Protein AF-A0A6P5NT74-F1 (afdb_monomer)

InterPro domains:
  IPR041577 Reverse transcriptase/retrotransposon-derived protein, RNase H-like domain [PF17919] (48-78)
  IPR043128 Reverse transcriptase/Diguanylate cyclase domain [G3DSA:3.30.70.270] (1-76)
  IPR043502 DNA/RNA polymerase superfamily [SSF56672] (2-102)

Structure (mmCIF, N/CA/C/O backbone):
data_AF-A0A6P5NT74-F1
#
_entry.id   AF-A0A6P5NT74-F1
#
loop_
_atom_site.group_PDB
_atom_site.id
_atom_site.type_symbol
_atom_site.label_atom_id
_atom_site.label_alt_id
_atom_site.label_comp_id
_atom_site.label_asym_id
_atom_site.label_entity_id
_atom_site.label_seq_id
_atom_site.pdbx_PDB_ins_code
_atom_site.Cartn_x
_atom_site.Cartn_y
_atom_site.Cartn_z
_atom_site.occupancy
_atom_site.B_iso_or_equiv
_atom_site.auth_seq_id
_atom_site.auth_comp_id
_atom_site.auth_asym_id
_atom_site.auth_atom_id
_atom_site.pdbx_PDB_model_num
ATOM 1 N N . MET A 1 1 ? 7.040 -8.375 22.997 1.00 55.41 1 MET A N 1
ATOM 2 C CA . MET A 1 1 ? 6.662 -7.039 22.479 1.00 55.41 1 MET A CA 1
ATOM 3 C C . MET A 1 1 ? 5.393 -6.597 23.194 1.00 55.41 1 MET A C 1
ATOM 5 O O . MET A 1 1 ? 4.307 -7.042 22.822 1.00 55.41 1 MET A O 1
ATOM 9 N N . ASP A 1 2 ? 5.532 -5.745 24.209 1.00 63.12 2 ASP A N 1
ATOM 10 C CA . ASP A 1 2 ? 4.414 -5.171 24.975 1.00 63.12 2 ASP A CA 1
ATOM 11 C C . ASP A 1 2 ? 3.765 -4.002 24.228 1.00 63.12 2 ASP A C 1
ATOM 13 O O . ASP A 1 2 ? 3.760 -2.861 24.675 1.00 63.12 2 ASP A O 1
ATOM 17 N N . TRP A 1 3 ? 3.241 -4.279 23.033 1.00 73.69 3 TRP A N 1
ATOM 18 C CA . TRP A 1 3 ? 2.375 -3.333 22.332 1.00 73.69 3 TRP A CA 1
ATOM 19 C C . TRP A 1 3 ? 0.920 -3.638 22.692 1.00 73.69 3 TRP A C 1
ATOM 21 O O . TRP A 1 3 ? 0.440 -4.745 22.409 1.00 73.69 3 TRP A O 1
ATOM 31 N N . GLY A 1 4 ? 0.250 -2.681 23.341 1.00 80.94 4 GLY A N 1
ATOM 32 C CA . GLY A 1 4 ? -1.169 -2.758 23.696 1.00 80.94 4 GLY A CA 1
ATOM 33 C C . GLY A 1 4 ? -2.084 -2.701 22.469 1.00 80.94 4 GLY A C 1
ATOM 34 O O . GLY A 1 4 ? -1.644 -2.361 21.372 1.00 80.94 4 GLY A O 1
ATOM 35 N N . ARG A 1 5 ? -3.362 -3.054 22.635 1.00 85.50 5 ARG A N 1
ATOM 36 C CA . ARG A 1 5 ? -4.345 -2.988 21.544 1.00 85.50 5 ARG A CA 1
ATOM 37 C C . ARG A 1 5 ? -4.506 -1.532 21.072 1.00 85.50 5 ARG A C 1
ATOM 39 O O . ARG A 1 5 ? -4.844 -0.693 21.905 1.00 85.50 5 ARG A O 1
ATOM 46 N N . PRO A 1 6 ? -4.301 -1.225 19.777 1.00 86.06 6 PRO A N 1
ATOM 47 C CA . PRO A 1 6 ? -4.499 0.119 19.252 1.00 86.06 6 PRO A CA 1
ATOM 48 C C . PRO A 1 6 ? -5.956 0.562 19.407 1.00 86.06 6 PRO A C 1
ATOM 50 O O . PRO A 1 6 ? -6.878 -0.139 18.990 1.00 86.06 6 PRO A O 1
ATOM 53 N N . THR A 1 7 ? -6.157 1.746 19.969 1.00 85.88 7 THR A N 1
ATOM 54 C CA . THR A 1 7 ? -7.472 2.374 20.170 1.00 85.88 7 THR A CA 1
ATOM 55 C C . THR A 1 7 ? -7.722 3.532 19.206 1.00 85.88 7 THR A C 1
ATOM 57 O O . THR A 1 7 ? -8.856 3.981 19.059 1.00 85.88 7 THR A O 1
ATOM 60 N N . SER A 1 8 ? -6.675 3.997 18.514 1.00 86.69 8 SER A N 1
ATOM 61 C CA . SER A 1 8 ? -6.733 5.134 17.597 1.00 86.69 8 SER A CA 1
ATOM 62 C C . SER A 1 8 ? -6.052 4.849 16.257 1.00 86.69 8 SER A C 1
ATOM 64 O O . SER A 1 8 ? -5.090 4.083 16.158 1.00 86.69 8 SER A O 1
ATOM 66 N N . VAL A 1 9 ? -6.507 5.541 15.208 1.00 86.69 9 VAL A N 1
ATOM 67 C CA . VAL A 1 9 ? -5.908 5.507 13.862 1.00 86.69 9 VAL A CA 1
ATOM 68 C C . VAL A 1 9 ? -4.421 5.875 13.902 1.00 86.69 9 VAL A C 1
ATOM 70 O O . VAL A 1 9 ? -3.618 5.293 13.170 1.00 86.69 9 VAL A O 1
ATOM 73 N N . THR A 1 10 ? -4.030 6.813 14.767 1.00 88.12 10 THR A N 1
ATOM 74 C CA . THR A 1 10 ? -2.629 7.235 14.923 1.00 88.12 10 THR A CA 1
ATOM 75 C C . THR A 1 10 ? -1.757 6.099 15.456 1.00 88.12 10 THR A C 1
ATOM 77 O O . THR A 1 10 ? -0.657 5.875 14.951 1.00 88.12 10 THR A O 1
ATOM 80 N N . GLU A 1 11 ? -2.268 5.328 16.417 1.00 88.56 11 GLU A N 1
ATOM 81 C CA . GLU A 1 11 ? -1.567 4.174 16.988 1.00 88.56 11 GLU A CA 1
ATOM 82 C C . GLU A 1 11 ? -1.427 3.047 15.964 1.00 88.56 11 GLU A C 1
ATOM 84 O O . GLU A 1 11 ? -0.347 2.470 15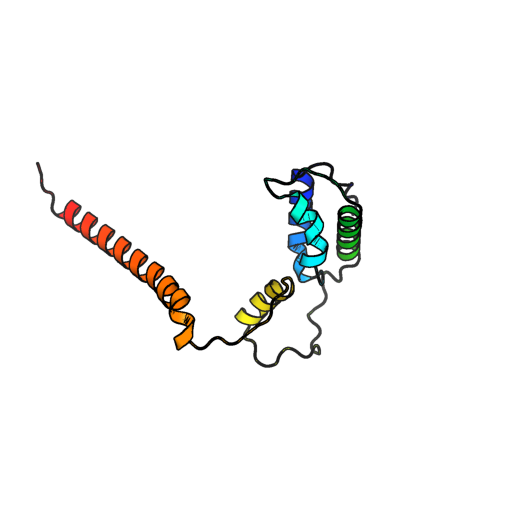.840 1.00 88.56 11 GLU A O 1
ATOM 89 N N . ILE A 1 12 ? -2.472 2.789 15.164 1.00 89.56 12 ILE A N 1
ATOM 90 C CA . ILE A 1 12 ? -2.389 1.826 14.056 1.00 89.56 12 ILE A CA 1
ATOM 91 C C . ILE A 1 12 ? -1.338 2.265 13.037 1.00 89.56 12 ILE A C 1
ATOM 93 O O . ILE A 1 12 ? -0.546 1.437 12.595 1.00 89.56 12 ILE A O 1
ATOM 97 N N . ARG A 1 13 ? -1.289 3.548 12.659 1.00 89.25 13 ARG A N 1
ATOM 98 C CA . ARG A 1 13 ? -0.270 4.052 11.720 1.00 89.25 13 ARG A CA 1
ATOM 99 C C . ARG A 1 13 ? 1.144 3.901 12.277 1.00 89.25 13 ARG A C 1
ATOM 101 O O . ARG A 1 13 ? 2.027 3.481 11.536 1.00 89.25 13 ARG A O 1
ATOM 108 N N . SER A 1 14 ? 1.342 4.191 13.563 1.00 90.06 14 SER A N 1
ATOM 109 C CA . SER A 1 14 ? 2.625 3.993 14.248 1.00 90.06 14 SER A CA 1
ATOM 110 C C . SER A 1 14 ? 3.044 2.519 14.234 1.00 90.06 14 SER A C 1
ATOM 112 O O . SER A 1 14 ? 4.139 2.180 13.779 1.00 90.06 14 SER A O 1
ATOM 114 N N . PHE A 1 15 ? 2.128 1.624 14.613 1.00 89.88 15 PHE A N 1
ATOM 115 C CA . PHE A 1 15 ? 2.351 0.181 14.577 1.00 89.88 15 PHE A CA 1
ATOM 116 C C . PHE A 1 15 ? 2.662 -0.318 13.159 1.00 89.88 15 PHE A C 1
ATOM 118 O O . PHE A 1 15 ? 3.664 -0.998 12.950 1.00 89.88 15 PHE A O 1
ATOM 125 N N . LEU A 1 16 ? 1.861 0.064 12.158 1.00 89.56 16 LEU A N 1
ATOM 126 C CA . LEU A 1 16 ? 2.090 -0.300 10.757 1.00 89.56 16 LEU A CA 1
ATOM 127 C C . LEU A 1 16 ? 3.411 0.257 10.215 1.00 89.56 16 LEU A C 1
ATOM 129 O O . LEU A 1 16 ? 4.021 -0.390 9.367 1.00 89.56 16 LEU A O 1
ATOM 133 N N . GLY A 1 17 ? 3.867 1.413 10.700 1.00 89.25 17 GLY A N 1
ATOM 134 C CA . GLY A 1 17 ? 5.192 1.951 10.395 1.00 89.25 17 GLY A CA 1
ATOM 135 C C . GLY A 1 17 ? 6.308 1.046 10.919 1.00 89.25 17 GLY A C 1
ATOM 136 O O . GLY A 1 17 ? 7.183 0.643 10.150 1.00 89.25 17 GLY A O 1
ATOM 137 N N . LEU A 1 18 ? 6.234 0.654 12.196 1.00 86.62 18 LEU A N 1
ATOM 138 C CA . LEU A 1 18 ? 7.193 -0.260 12.823 1.00 86.62 18 LEU A CA 1
ATOM 139 C C . LEU A 1 18 ? 7.210 -1.624 12.127 1.00 86.62 18 LEU A C 1
ATOM 141 O O . LEU A 1 18 ? 8.263 -2.105 11.715 1.00 86.62 18 LEU A O 1
ATOM 145 N N . VAL A 1 19 ? 6.047 -2.254 11.969 1.00 86.75 19 VAL A N 1
ATOM 146 C CA . VAL A 1 19 ? 5.964 -3.577 11.335 1.00 86.75 19 VAL A CA 1
ATOM 147 C C . VAL A 1 19 ? 6.331 -3.485 9.851 1.00 86.75 19 VAL A C 1
ATOM 149 O O . VAL A 1 19 ? 6.966 -4.386 9.304 1.00 86.75 19 VAL A O 1
ATOM 152 N N . GLY A 1 20 ? 6.015 -2.358 9.209 1.00 85.62 20 GLY A N 1
ATOM 153 C CA . GLY A 1 20 ? 6.390 -2.046 7.835 1.00 85.62 20 GLY A CA 1
ATOM 154 C C . GLY A 1 20 ? 7.901 -2.034 7.604 1.00 85.62 20 GLY A C 1
ATOM 155 O O . GLY A 1 20 ? 8.342 -2.466 6.539 1.00 85.62 20 GLY A O 1
ATOM 156 N N . TYR A 1 21 ? 8.705 -1.635 8.595 1.00 83.88 21 TYR A N 1
ATOM 157 C CA . TYR A 1 21 ? 10.169 -1.732 8.527 1.00 83.88 21 TYR A CA 1
ATOM 158 C C . TYR A 1 21 ? 10.647 -3.191 8.402 1.00 83.88 21 TYR A C 1
ATOM 160 O O . TYR A 1 21 ? 11.551 -3.498 7.622 1.00 83.88 21 TYR A O 1
ATOM 168 N N . TYR A 1 22 ? 9.980 -4.115 9.098 1.00 82.00 22 TYR A N 1
ATOM 169 C CA . TYR A 1 22 ? 10.300 -5.547 9.093 1.00 82.00 22 TYR A CA 1
ATOM 170 C C . TYR A 1 22 ? 9.531 -6.358 8.041 1.00 82.00 22 TYR A C 1
ATOM 172 O O . TYR A 1 22 ? 9.716 -7.572 7.955 1.00 82.00 22 TYR A O 1
ATOM 180 N N . ARG A 1 23 ? 8.712 -5.715 7.194 1.00 82.56 23 ARG A N 1
ATOM 181 C CA . ARG A 1 23 ? 7.826 -6.394 6.228 1.00 82.56 23 ARG A CA 1
ATOM 182 C C . ARG A 1 23 ? 8.529 -7.419 5.338 1.00 82.56 23 ARG A C 1
ATOM 184 O O . ARG A 1 23 ? 7.932 -8.429 4.992 1.00 82.56 23 ARG A O 1
ATOM 191 N N . LYS A 1 24 ? 9.805 -7.185 4.996 1.00 75.75 24 LYS A N 1
ATOM 192 C CA . LYS A 1 24 ? 10.611 -8.078 4.144 1.00 75.75 24 LYS A CA 1
ATOM 193 C C . LYS A 1 24 ? 10.755 -9.493 4.719 1.00 75.75 24 LYS A C 1
ATOM 195 O O . LYS A 1 24 ? 10.873 -10.440 3.951 1.00 75.75 24 LYS A O 1
ATOM 200 N N . PHE A 1 25 ?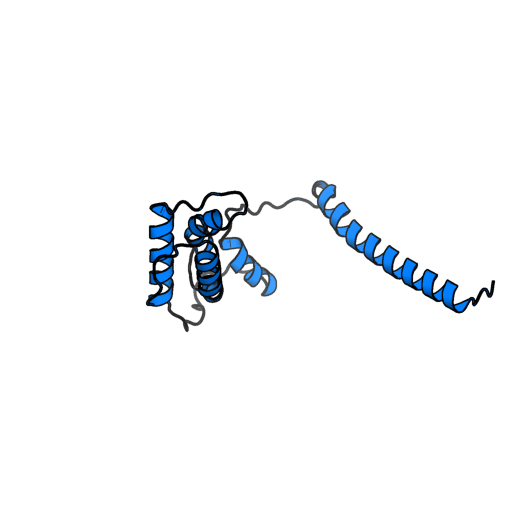 10.668 -9.634 6.041 1.00 75.12 25 PHE A N 1
ATOM 201 C CA . PHE A 1 25 ? 10.784 -10.907 6.757 1.00 75.12 25 PHE A CA 1
ATOM 202 C C . PHE A 1 25 ? 9.429 -11.541 7.095 1.00 75.12 25 PHE A C 1
ATOM 204 O O . PHE A 1 25 ? 9.366 -12.645 7.627 1.00 75.12 25 PHE A O 1
ATOM 211 N N . ILE A 1 26 ? 8.328 -10.852 6.795 1.00 79.81 26 ILE A N 1
ATOM 212 C CA . ILE A 1 26 ? 6.978 -11.293 7.127 1.00 79.81 26 ILE A CA 1
ATOM 213 C C . ILE A 1 26 ? 6.318 -11.782 5.835 1.00 79.81 26 ILE A C 1
ATOM 215 O O . ILE A 1 26 ? 5.811 -10.997 5.036 1.00 79.81 26 ILE A O 1
ATOM 219 N N . LYS A 1 27 ? 6.311 -13.102 5.610 1.00 78.88 27 LYS A N 1
ATOM 220 C CA . LYS A 1 27 ? 5.624 -13.695 4.449 1.00 78.88 27 LYS A CA 1
ATOM 221 C C . LYS A 1 27 ? 4.126 -13.374 4.499 1.00 78.88 27 LYS A C 1
ATOM 223 O O . LYS A 1 27 ? 3.483 -13.619 5.527 1.00 78.88 27 LYS A O 1
ATOM 228 N N . GLY A 1 28 ? 3.591 -12.838 3.400 1.00 82.31 28 GLY A N 1
ATOM 229 C CA . GLY A 1 28 ? 2.194 -12.405 3.295 1.00 82.31 28 GLY A CA 1
ATOM 230 C C . GLY A 1 28 ? 1.875 -11.152 4.115 1.00 82.31 28 GLY A C 1
ATOM 231 O O . GLY A 1 28 ? 0.732 -10.985 4.539 1.00 82.31 28 GLY A O 1
ATOM 232 N N . PHE A 1 29 ? 2.866 -10.289 4.385 1.00 85.19 29 PHE A N 1
ATOM 233 C CA . PHE A 1 29 ? 2.685 -9.085 5.202 1.00 85.19 29 PHE A CA 1
ATOM 234 C C . PHE A 1 29 ? 1.505 -8.245 4.732 1.00 85.19 29 PHE A C 1
ATOM 236 O O . PHE A 1 29 ? 0.687 -7.833 5.553 1.00 85.19 29 PHE A O 1
ATOM 243 N N . SER A 1 30 ? 1.402 -7.994 3.425 1.00 84.19 30 SER A N 1
ATOM 244 C CA . SER A 1 30 ? 0.340 -7.128 2.932 1.00 84.19 30 SER A CA 1
ATOM 245 C C . SER A 1 30 ? -1.040 -7.697 3.203 1.00 84.19 30 SER A C 1
ATOM 247 O O . SER A 1 30 ? -1.841 -6.937 3.734 1.00 84.19 30 SER A O 1
ATOM 249 N N . GLN A 1 31 ? -1.275 -8.995 2.972 1.00 85.06 31 GLN A N 1
ATOM 250 C CA . GLN A 1 31 ? -2.550 -9.666 3.273 1.00 85.06 31 GLN A CA 1
ATOM 251 C C . GLN A 1 31 ? -2.919 -9.547 4.756 1.00 85.06 31 GLN A C 1
ATOM 253 O O . GLN A 1 31 ? -4.026 -9.132 5.087 1.00 85.06 31 GLN A O 1
ATOM 258 N N . ILE A 1 32 ? -1.965 -9.810 5.650 1.00 87.44 32 ILE A N 1
ATOM 259 C CA . ILE A 1 32 ? -2.190 -9.728 7.100 1.00 87.44 32 ILE A CA 1
ATOM 260 C C . ILE A 1 32 ? -2.423 -8.276 7.530 1.00 87.44 32 ILE A C 1
ATOM 262 O O . ILE A 1 32 ? -3.249 -8.009 8.393 1.00 87.44 32 ILE A O 1
ATOM 266 N N . ALA A 1 33 ? -1.740 -7.310 6.919 1.00 88.50 33 ALA A N 1
ATOM 267 C CA . ALA A 1 33 ? -1.907 -5.896 7.233 1.00 88.50 33 ALA A CA 1
ATOM 268 C C . ALA A 1 33 ? -3.146 -5.260 6.573 1.00 88.50 33 ALA A C 1
ATOM 270 O O . ALA A 1 33 ? -3.452 -4.109 6.889 1.00 88.50 33 ALA A O 1
ATOM 271 N N . LEU A 1 34 ? -3.858 -5.946 5.665 1.00 87.88 34 LEU A N 1
ATOM 272 C CA . LEU A 1 34 ? -5.015 -5.383 4.952 1.00 87.88 34 LEU A CA 1
ATOM 273 C C . LEU A 1 34 ? -6.120 -4.891 5.900 1.00 87.88 34 LEU A C 1
ATOM 275 O O . LEU A 1 34 ? -6.537 -3.742 5.720 1.00 87.88 34 LEU A O 1
ATOM 279 N N . PRO A 1 35 ? -6.584 -5.668 6.904 1.00 89.06 35 PRO A N 1
ATOM 280 C CA . PRO A 1 35 ? -7.626 -5.211 7.827 1.00 89.06 35 PRO A CA 1
ATOM 281 C C . PRO A 1 35 ? -7.205 -3.946 8.583 1.00 89.06 35 PRO A C 1
ATOM 283 O O . PRO A 1 35 ? -7.943 -2.965 8.621 1.00 89.06 35 PRO A O 1
ATOM 286 N N . LEU A 1 36 ? -5.953 -3.892 9.047 1.00 88.50 36 LEU A N 1
ATOM 287 C CA . LEU A 1 36 ? -5.396 -2.725 9.737 1.00 88.50 36 LEU A CA 1
ATOM 288 C C . LEU A 1 36 ? -5.234 -1.509 8.809 1.00 88.50 36 LEU A C 1
ATOM 290 O O . LEU A 1 36 ? -5.530 -0.383 9.202 1.00 88.50 36 LEU A O 1
ATOM 294 N N . LYS A 1 37 ? -4.813 -1.708 7.553 1.00 87.50 37 LYS A N 1
ATOM 295 C CA . LYS A 1 37 ? -4.723 -0.632 6.548 1.00 87.50 37 LYS A CA 1
ATOM 296 C C . LYS A 1 37 ? -6.103 -0.062 6.210 1.00 87.50 37 LYS A C 1
ATOM 298 O O . LYS A 1 37 ? -6.209 1.152 6.025 1.00 87.50 37 LYS A O 1
ATOM 303 N N . LYS A 1 38 ? -7.158 -0.890 6.157 1.00 86.94 38 LYS A N 1
ATOM 304 C CA . LYS A 1 38 ? -8.546 -0.432 5.938 1.00 86.94 38 LYS A CA 1
ATOM 305 C C . LYS A 1 38 ? -8.984 0.561 7.023 1.00 86.94 38 LYS A C 1
ATOM 307 O O . LYS A 1 38 ? -9.561 1.585 6.669 1.00 86.94 38 LYS A O 1
ATOM 312 N N . LEU A 1 39 ? -8.607 0.328 8.285 1.00 85.81 39 LEU A N 1
ATOM 313 C CA . LEU A 1 39 ? -8.899 1.229 9.414 1.00 85.81 39 LEU A CA 1
ATOM 314 C C . LEU A 1 39 ? -8.204 2.597 9.333 1.00 85.81 39 LEU A C 1
ATOM 316 O O . LEU A 1 39 ? -8.581 3.521 10.043 1.00 85.81 39 LEU A O 1
ATOM 320 N N . THR A 1 40 ? -7.182 2.749 8.485 1.00 84.75 40 THR A N 1
ATOM 321 C CA . THR A 1 40 ? -6.441 4.018 8.341 1.00 84.75 40 THR A CA 1
ATOM 322 C C . THR A 1 40 ? -6.927 4.907 7.194 1.00 84.75 40 THR A C 1
ATOM 324 O O . THR A 1 40 ? -6.374 5.999 7.002 1.00 84.75 40 THR A O 1
ATOM 327 N N . ARG A 1 41 ? -7.932 4.450 6.430 1.00 86.56 41 ARG A N 1
ATOM 328 C CA . ARG A 1 41 ? -8.516 5.172 5.288 1.00 86.56 41 ARG A CA 1
ATOM 329 C C . ARG A 1 41 ? -9.361 6.358 5.766 1.00 86.56 41 ARG A C 1
ATOM 331 O O . ARG A 1 41 ? -9.970 6.298 6.825 1.00 86.56 41 ARG A O 1
ATOM 338 N N . LYS A 1 42 ? -9.385 7.433 4.970 1.00 76.88 42 LYS A N 1
ATOM 339 C CA . LYS A 1 42 ? -9.979 8.731 5.341 1.00 76.88 42 LYS A CA 1
ATOM 340 C C . LYS A 1 42 ? -11.505 8.683 5.549 1.00 76.88 42 LYS A C 1
ATOM 342 O O . LYS A 1 42 ? -12.010 9.493 6.312 1.00 76.88 42 LYS A O 1
ATOM 347 N N . ASP A 1 43 ? -12.183 7.692 4.962 1.00 76.25 43 ASP A N 1
ATOM 348 C CA . ASP A 1 43 ? -13.653 7.595 4.924 1.00 76.25 43 ASP A CA 1
ATOM 349 C C . ASP A 1 43 ? -14.209 6.323 5.593 1.00 76.25 43 ASP A C 1
ATOM 351 O O . ASP A 1 43 ? -15.307 5.870 5.274 1.00 76.25 43 ASP A O 1
ATOM 355 N N . VAL A 1 44 ? -13.443 5.695 6.492 1.00 79.06 44 VAL A N 1
ATOM 356 C CA . VAL A 1 44 ? -13.867 4.467 7.185 1.00 79.06 44 VAL A CA 1
ATOM 357 C C . VAL A 1 44 ? -13.933 4.731 8.691 1.00 79.06 44 VAL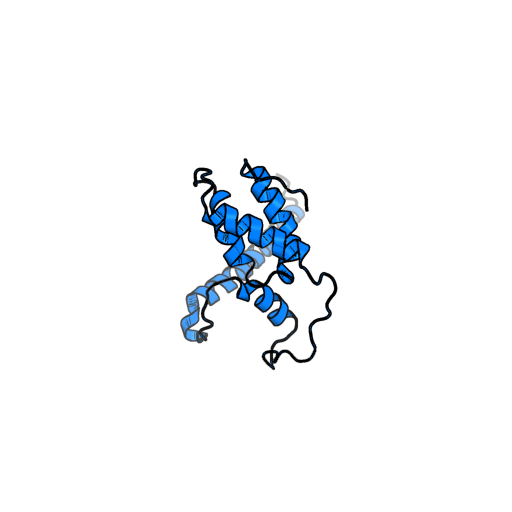 A C 1
ATOM 359 O O . VAL A 1 44 ? -12.926 5.152 9.265 1.00 79.06 44 VAL A O 1
ATOM 362 N N . PRO A 1 45 ? -15.080 4.487 9.358 1.00 80.88 45 PRO A N 1
ATOM 363 C CA . PRO A 1 45 ? -15.159 4.596 10.807 1.00 80.88 45 PRO A CA 1
ATOM 364 C C . PRO A 1 45 ? -14.229 3.570 11.457 1.00 80.88 45 PRO A C 1
ATOM 366 O O . PRO A 1 45 ? -14.094 2.438 10.989 1.00 80.88 45 PRO A O 1
ATOM 369 N N . PHE A 1 46 ? -13.586 3.963 12.553 1.00 84.31 46 PHE A N 1
ATOM 370 C CA . PHE A 1 46 ? -12.703 3.074 13.297 1.00 84.31 46 PHE A CA 1
ATOM 371 C C . PHE A 1 46 ? -13.532 1.998 14.012 1.00 84.31 46 PHE A C 1
ATOM 373 O O . PHE A 1 46 ? -14.027 2.208 15.116 1.00 84.31 46 PHE A O 1
ATOM 380 N N . VAL A 1 47 ? -13.704 0.847 13.363 1.00 86.44 47 VAL A N 1
ATOM 381 C CA . VAL A 1 47 ? -14.408 -0.313 13.919 1.00 86.44 47 VAL A CA 1
ATOM 382 C C . VAL A 1 47 ? -13.425 -1.466 14.019 1.00 86.44 47 VAL A C 1
ATOM 384 O O . VAL A 1 47 ? -13.034 -2.057 13.016 1.00 86.44 47 VAL A O 1
ATOM 387 N N . TRP A 1 48 ? -13.014 -1.790 15.241 1.00 87.12 48 TRP A N 1
ATOM 388 C CA . TRP A 1 48 ? -12.098 -2.900 15.473 1.00 87.12 48 TRP A CA 1
ATOM 389 C C . TRP A 1 48 ? -12.836 -4.238 15.366 1.00 87.12 48 TRP A C 1
ATOM 391 O O . TRP A 1 48 ? -13.536 -4.643 16.293 1.00 87.12 48 TRP A O 1
ATOM 401 N N . THR A 1 49 ? -12.688 -4.914 14.228 1.00 89.38 49 THR A N 1
ATOM 402 C CA . THR A 1 49 ? -13.283 -6.233 13.963 1.00 89.38 49 THR A CA 1
ATOM 403 C C . THR A 1 49 ? -12.405 -7.377 14.489 1.00 89.38 49 THR A C 1
ATOM 405 O O . THR A 1 49 ? -11.228 -7.168 14.784 1.00 89.38 49 THR A O 1
ATOM 408 N N . SER A 1 50 ? -12.951 -8.602 14.567 1.00 89.75 50 SER A N 1
ATOM 409 C CA . SER A 1 50 ? -12.169 -9.813 14.897 1.00 89.75 50 SER A CA 1
ATOM 410 C C . SER A 1 50 ? -10.981 -9.995 13.948 1.00 89.75 50 SER A C 1
ATOM 412 O O . SER A 1 50 ? -9.864 -10.225 14.396 1.00 89.75 50 SER A O 1
ATOM 414 N N . GLU A 1 51 ? -11.191 -9.752 12.649 1.00 89.94 51 GLU A N 1
ATOM 415 C CA . GLU A 1 51 ? -10.131 -9.811 11.632 1.00 89.94 51 GLU A CA 1
ATOM 416 C C . GLU A 1 51 ? -8.967 -8.856 11.940 1.00 89.94 51 GLU A C 1
ATOM 418 O O . GLU A 1 51 ? -7.807 -9.187 11.712 1.00 89.94 51 GLU A O 1
ATOM 423 N N . CYS A 1 52 ? -9.253 -7.663 12.475 1.00 88.88 52 CYS A N 1
ATOM 424 C CA . CYS A 1 52 ? -8.210 -6.706 12.845 1.00 88.88 52 CYS A CA 1
ATOM 425 C C . CYS A 1 52 ? -7.395 -7.188 14.050 1.00 88.88 52 CYS A C 1
ATOM 427 O O . CYS A 1 52 ? -6.177 -7.004 14.062 1.00 88.88 52 CYS A O 1
ATOM 429 N N . GLU A 1 53 ? -8.042 -7.820 15.034 1.00 90.88 53 GLU A N 1
ATOM 430 C CA . GLU A 1 53 ? -7.361 -8.417 16.188 1.00 90.88 53 GLU A CA 1
ATOM 431 C C . GLU A 1 53 ? -6.466 -9.582 15.758 1.00 90.88 53 GLU A C 1
ATOM 433 O O . GLU A 1 53 ? -5.290 -9.620 16.117 1.00 90.88 53 GLU A O 1
ATOM 438 N N . GLU A 1 54 ? -6.984 -10.485 14.927 1.00 92.00 54 GLU A N 1
ATOM 439 C CA . GLU A 1 54 ? -6.228 -11.619 14.389 1.00 92.00 54 GLU A CA 1
ATOM 440 C C . GLU A 1 54 ? -5.009 -11.145 13.594 1.00 92.00 54 GLU A C 1
ATOM 442 O O . GLU A 1 54 ? -3.887 -11.595 13.841 1.00 92.00 54 GLU A O 1
ATOM 447 N N . SER A 1 55 ? -5.194 -10.164 12.706 1.00 91.31 55 SER A N 1
ATOM 448 C CA . SER A 1 55 ? -4.103 -9.515 11.978 1.00 91.31 55 SER A CA 1
ATOM 449 C C . SER A 1 55 ? -3.063 -8.894 12.907 1.00 91.31 55 SER A C 1
ATOM 451 O O . SER A 1 55 ? -1.859 -9.041 12.682 1.00 91.31 55 SER A O 1
ATOM 453 N N . PHE A 1 56 ? -3.501 -8.194 13.953 1.00 90.50 56 PHE A N 1
ATOM 454 C CA . PHE A 1 56 ? -2.613 -7.546 14.914 1.00 90.50 56 PHE A CA 1
ATOM 455 C C . PHE A 1 56 ? -1.775 -8.571 15.694 1.00 90.50 56 PHE A C 1
ATOM 457 O O . PHE A 1 56 ? -0.549 -8.431 15.769 1.00 90.50 56 PHE A O 1
ATOM 464 N N . GLN A 1 57 ? -2.399 -9.639 16.196 1.00 89.69 57 GLN A N 1
ATOM 465 C CA . GLN A 1 57 ? -1.701 -10.715 16.906 1.00 89.69 57 GLN A CA 1
ATOM 466 C C . GLN A 1 57 ? -0.766 -11.500 15.982 1.00 89.69 57 GLN A C 1
ATOM 468 O O . GLN A 1 57 ? 0.381 -11.753 16.351 1.00 89.69 57 GLN A O 1
ATOM 473 N N . ALA A 1 58 ? -1.194 -11.805 14.753 1.00 89.06 58 ALA A N 1
ATOM 474 C CA . ALA A 1 58 ? -0.361 -12.485 13.765 1.00 89.06 58 ALA A CA 1
ATOM 475 C C . ALA A 1 58 ? 0.900 -11.675 13.426 1.00 89.06 58 ALA A C 1
ATOM 477 O O . ALA A 1 58 ? 1.990 -12.241 13.322 1.00 89.06 58 ALA A O 1
ATOM 478 N N . LEU A 1 59 ? 0.790 -10.347 13.293 1.00 88.12 59 LEU A N 1
ATOM 479 C CA . LEU A 1 59 ? 1.953 -9.482 13.076 1.00 88.12 59 LEU A CA 1
ATOM 480 C C . LEU A 1 59 ? 2.874 -9.443 14.298 1.00 88.12 59 LEU A C 1
ATOM 482 O O . LEU A 1 59 ? 4.089 -9.541 14.129 1.00 88.12 59 LEU A O 1
ATOM 486 N N . LYS A 1 60 ? 2.329 -9.362 15.519 1.00 87.31 60 LYS A N 1
ATOM 487 C CA . LYS A 1 60 ? 3.135 -9.439 16.750 1.00 87.31 60 LYS A CA 1
ATOM 488 C C . LYS A 1 60 ? 3.889 -10.761 16.842 1.00 87.31 60 LYS A C 1
ATOM 490 O O . LYS A 1 60 ? 5.091 -10.746 17.089 1.00 87.31 60 LYS A O 1
ATOM 495 N N . GLN A 1 61 ? 3.210 -11.876 16.583 1.00 86.06 61 GLN A N 1
ATOM 496 C CA . GLN A 1 61 ? 3.815 -13.202 16.600 1.00 86.06 61 GLN A CA 1
ATOM 497 C C . GLN A 1 61 ? 4.903 -13.323 15.529 1.00 86.06 61 GLN A C 1
ATOM 499 O O . GLN A 1 61 ? 6.005 -13.767 15.831 1.00 86.06 61 GLN A O 1
ATOM 504 N N . LYS A 1 62 ? 4.653 -12.885 14.289 1.00 82.62 62 LYS A N 1
ATOM 505 C CA . LYS A 1 62 ? 5.664 -12.936 13.219 1.00 82.62 62 LYS A CA 1
ATOM 506 C C . LYS A 1 62 ? 6.862 -12.020 13.478 1.00 82.62 62 LYS A C 1
ATOM 508 O O . LYS A 1 62 ? 7.960 -12.360 13.055 1.00 82.62 62 LYS A O 1
ATOM 513 N N . LEU A 1 63 ? 6.681 -10.912 14.200 1.00 79.38 63 LEU A N 1
ATOM 514 C CA . LEU A 1 63 ? 7.785 -10.067 14.664 1.00 79.38 63 LEU A CA 1
ATOM 515 C C . LEU A 1 63 ? 8.610 -10.737 15.769 1.00 79.38 63 LEU A C 1
ATOM 517 O O . LEU A 1 63 ? 9.833 -10.644 15.742 1.00 79.38 63 LEU A O 1
ATOM 521 N N . THR A 1 64 ? 7.975 -11.415 16.732 1.00 77.31 64 THR A N 1
ATOM 522 C CA . THR A 1 64 ? 8.690 -12.099 17.828 1.00 77.31 64 THR A CA 1
ATOM 523 C C . THR A 1 64 ? 9.286 -13.442 17.421 1.00 77.31 64 THR A C 1
ATOM 525 O O . THR A 1 64 ? 10.249 -13.884 18.033 1.00 77.31 64 THR A O 1
ATOM 528 N N . THR A 1 65 ? 8.742 -14.076 16.384 1.00 68.62 65 THR A N 1
ATOM 529 C CA . THR A 1 65 ? 9.229 -15.355 15.835 1.00 68.62 65 THR A CA 1
ATOM 530 C C . THR A 1 65 ? 10.261 -15.138 14.716 1.00 68.62 65 THR A C 1
ATOM 532 O O . THR A 1 65 ? 10.671 -16.087 14.055 1.00 68.62 65 THR A O 1
ATOM 535 N N . ALA A 1 66 ? 10.654 -13.887 14.446 1.00 59.62 66 ALA A N 1
ATOM 536 C CA . ALA A 1 66 ? 11.438 -13.542 13.270 1.00 59.62 66 ALA A CA 1
ATOM 537 C C . ALA A 1 66 ? 12.877 -14.100 13.322 1.00 59.62 66 ALA A C 1
ATOM 539 O O . ALA A 1 66 ? 13.602 -13.863 14.291 1.00 59.62 66 ALA A O 1
ATOM 540 N N . PRO A 1 67 ? 13.360 -14.715 12.228 1.00 61.97 67 PRO A N 1
ATOM 541 C CA . PRO A 1 67 ? 14.777 -14.920 11.985 1.00 61.97 67 PRO A CA 1
ATOM 542 C C . PRO A 1 67 ? 15.367 -13.589 11.493 1.00 61.97 67 PRO A C 1
ATOM 544 O O . PRO A 1 67 ? 15.608 -13.405 10.303 1.00 61.97 67 PRO A O 1
ATOM 547 N N . VAL A 1 68 ? 15.551 -12.606 12.381 1.00 56.00 68 VAL A N 1
ATOM 548 C CA . VAL A 1 68 ? 15.982 -11.231 12.015 1.00 56.00 68 VAL A CA 1
ATOM 549 C C . VAL A 1 68 ? 17.373 -11.191 11.335 1.00 56.00 68 VAL A C 1
ATOM 551 O O . VAL A 1 68 ? 17.784 -10.153 10.821 1.00 56.00 68 VAL A O 1
ATOM 554 N N . LEU A 1 69 ? 18.076 -12.327 11.251 1.00 52.22 69 LEU A N 1
ATOM 555 C CA . LEU A 1 69 ? 19.434 -12.480 10.720 1.00 52.22 69 LEU A CA 1
ATOM 556 C C . LEU A 1 69 ? 19.639 -13.777 9.907 1.00 52.22 69 LEU A C 1
ATOM 558 O O . LEU A 1 69 ? 20.701 -14.383 9.998 1.00 52.22 69 LEU A O 1
ATOM 562 N N . VAL A 1 70 ? 18.663 -14.251 9.126 1.00 52.94 70 VAL A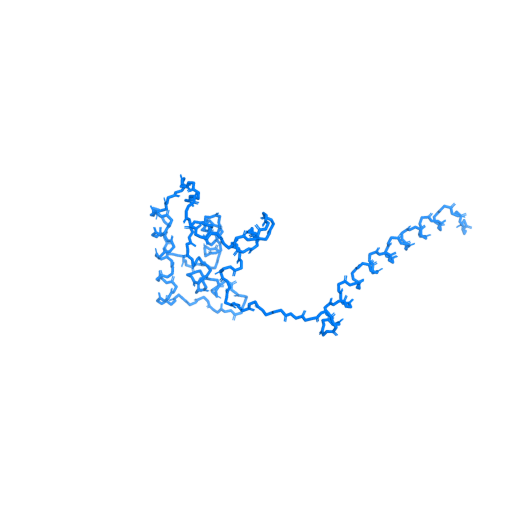 N 1
ATOM 563 C CA . VAL A 1 70 ? 18.932 -15.389 8.220 1.00 52.94 70 VAL A CA 1
ATOM 564 C C . VAL A 1 70 ? 19.282 -14.870 6.828 1.00 52.94 70 VAL A C 1
ATOM 566 O O . VAL A 1 70 ? 18.512 -14.139 6.201 1.00 52.94 70 VAL A O 1
ATOM 569 N N . LEU A 1 71 ? 20.499 -15.205 6.388 1.00 51.41 71 LEU A N 1
ATOM 570 C CA . LEU A 1 71 ? 20.949 -15.033 5.009 1.00 51.41 71 LEU A CA 1
ATOM 571 C C . LEU A 1 71 ? 19.950 -15.743 4.085 1.00 51.41 71 LEU A C 1
ATOM 573 O O . LEU A 1 71 ? 19.514 -16.838 4.431 1.00 51.41 71 LEU A O 1
ATOM 577 N N . PRO A 1 72 ? 19.568 -15.156 2.937 1.00 55.69 72 PRO A N 1
ATOM 578 C CA . PRO A 1 72 ? 18.696 -15.845 1.994 1.00 55.69 72 PRO A CA 1
ATOM 579 C C . PRO A 1 72 ? 19.273 -17.229 1.673 1.00 55.69 72 PRO A C 1
ATOM 581 O O . PRO A 1 72 ? 20.442 -17.338 1.296 1.00 55.69 72 PRO A O 1
ATOM 584 N N . GLU A 1 73 ? 18.462 -18.270 1.876 1.00 58.78 73 GLU A N 1
ATOM 585 C CA . GLU A 1 73 ? 18.869 -19.659 1.675 1.00 58.78 73 GLU A CA 1
ATOM 586 C C . GLU A 1 73 ? 19.305 -19.854 0.211 1.00 58.78 73 GLU A C 1
ATOM 588 O O . GLU A 1 73 ? 18.519 -19.563 -0.697 1.00 58.78 73 GLU A O 1
ATOM 593 N N . PRO A 1 74 ? 20.530 -20.349 -0.060 1.00 60.75 74 PRO A N 1
ATOM 594 C CA . PRO A 1 74 ? 21.084 -20.432 -1.417 1.00 60.75 74 PRO A CA 1
ATOM 595 C C . PRO A 1 74 ? 20.278 -21.294 -2.404 1.00 60.75 74 PRO A C 1
ATOM 597 O O . PRO A 1 74 ? 20.545 -21.252 -3.602 1.00 60.75 74 PRO A O 1
ATOM 600 N N . ASN A 1 75 ? 19.328 -22.093 -1.904 1.00 54.12 75 ASN A N 1
ATOM 601 C CA . ASN A 1 75 ? 18.676 -23.181 -2.631 1.00 54.12 75 ASN A CA 1
ATOM 602 C C . ASN A 1 75 ? 17.162 -23.010 -2.842 1.00 54.12 75 ASN A C 1
ATOM 604 O O . ASN A 1 75 ? 16.514 -23.955 -3.295 1.00 54.12 75 ASN A O 1
ATOM 608 N N . GLU A 1 76 ? 16.569 -21.843 -2.567 1.00 61.22 76 GLU A N 1
ATOM 609 C CA . GLU A 1 76 ? 15.233 -21.573 -3.121 1.00 61.22 76 GLU A CA 1
ATOM 610 C C . GLU A 1 76 ? 15.365 -21.498 -4.657 1.00 61.22 76 GLU A C 1
ATOM 612 O O . GLU A 1 76 ? 16.303 -20.853 -5.137 1.00 61.22 76 GLU A O 1
ATOM 617 N N . PRO A 1 77 ? 14.507 -22.166 -5.457 1.00 52.59 77 PRO A N 1
ATOM 618 C CA . PRO A 1 77 ? 14.573 -22.084 -6.911 1.00 52.59 77 PRO A CA 1
ATOM 619 C C . PRO A 1 77 ? 14.173 -20.670 -7.337 1.00 52.59 77 PRO A C 1
ATOM 621 O O . PRO A 1 77 ? 13.018 -20.368 -7.617 1.00 52.59 77 PRO A O 1
ATOM 624 N N . LEU A 1 78 ? 15.166 -19.789 -7.329 1.00 52.16 78 LEU A N 1
ATOM 625 C CA . LEU A 1 78 ? 15.098 -18.420 -7.795 1.00 52.16 78 LEU A CA 1
ATOM 626 C C . LEU A 1 78 ? 14.677 -18.469 -9.263 1.00 52.16 78 LEU A C 1
ATOM 628 O O . LEU A 1 78 ? 15.343 -19.130 -10.062 1.00 52.16 78 LEU A O 1
ATOM 632 N N . GLU A 1 79 ? 13.579 -17.795 -9.609 1.00 59.44 79 GLU A N 1
ATOM 633 C CA . GLU A 1 79 ? 13.180 -17.548 -10.998 1.00 59.44 79 GLU A CA 1
ATOM 634 C C . GLU A 1 79 ? 14.415 -17.083 -11.779 1.00 59.44 79 GLU A C 1
ATOM 636 O O . GLU A 1 79 ? 14.976 -16.016 -11.511 1.00 59.44 79 GLU A O 1
ATOM 641 N N . LYS A 1 80 ? 14.907 -17.957 -12.665 1.00 59.41 80 LYS A N 1
ATOM 642 C CA . LYS A 1 80 ? 16.335 -18.043 -13.008 1.00 59.41 80 LYS A CA 1
ATOM 643 C C . LYS A 1 80 ? 16.912 -16.849 -13.775 1.00 59.41 80 LYS A C 1
ATOM 645 O O . LYS A 1 80 ? 18.124 -16.800 -13.934 1.00 59.41 80 LYS A O 1
ATOM 650 N N . ASP A 1 81 ? 16.110 -15.845 -14.135 1.00 68.69 81 ASP A N 1
ATOM 651 C CA . ASP A 1 81 ? 16.525 -14.784 -15.063 1.00 68.69 81 ASP A CA 1
ATOM 652 C C . ASP A 1 81 ? 16.265 -13.338 -14.583 1.00 68.69 81 ASP A C 1
ATOM 654 O O . ASP A 1 81 ? 16.404 -12.390 -15.358 1.00 68.69 81 ASP A O 1
ATOM 658 N N . LEU A 1 82 ? 15.921 -13.109 -13.307 1.00 79.19 82 LEU A N 1
ATOM 659 C CA . LEU A 1 82 ? 15.672 -11.746 -12.808 1.00 79.19 82 LEU A CA 1
ATOM 660 C C . LEU A 1 82 ? 16.952 -11.015 -12.367 1.00 79.19 82 LEU A C 1
ATOM 662 O O . LEU A 1 82 ? 17.711 -11.486 -11.505 1.00 79.19 82 LEU A O 1
ATOM 666 N N . ASN A 1 83 ? 17.138 -9.792 -12.876 1.00 85.12 83 ASN A N 1
ATOM 667 C CA . ASN A 1 83 ? 18.199 -8.882 -12.432 1.00 85.12 83 ASN A CA 1
ATOM 668 C C . ASN A 1 83 ? 17.909 -8.291 -11.032 1.00 85.12 83 ASN A C 1
ATOM 670 O O . ASN A 1 83 ? 16.782 -8.339 -10.534 1.00 85.12 83 ASN A O 1
ATOM 674 N N . MET A 1 84 ? 18.917 -7.697 -10.373 1.00 74.81 84 MET A N 1
ATOM 675 C CA . MET A 1 84 ? 18.767 -7.188 -8.993 1.00 74.81 84 MET A CA 1
ATOM 676 C C . MET A 1 84 ? 17.640 -6.157 -8.830 1.00 74.81 84 MET A C 1
ATOM 678 O O . MET A 1 84 ? 16.967 -6.135 -7.799 1.00 74.81 84 MET A O 1
ATOM 682 N N . ARG A 1 85 ? 17.405 -5.311 -9.843 1.00 76.06 85 ARG A N 1
ATOM 683 C CA . ARG A 1 85 ? 16.317 -4.326 -9.806 1.00 76.06 85 ARG A CA 1
ATOM 684 C C . ARG A 1 85 ? 14.961 -5.030 -9.831 1.00 76.06 85 ARG A C 1
ATOM 686 O O . ARG A 1 85 ? 14.107 -4.694 -9.017 1.00 76.06 85 ARG A O 1
ATOM 693 N N . GLN A 1 86 ? 14.779 -6.003 -10.719 1.00 79.62 86 GLN A N 1
ATOM 694 C CA . GLN A 1 86 ? 13.547 -6.785 -10.821 1.00 79.62 86 GLN A CA 1
ATOM 695 C C . GLN A 1 86 ? 13.269 -7.566 -9.535 1.00 79.62 86 GLN A C 1
ATOM 697 O O . GLN A 1 86 ? 12.148 -7.511 -9.046 1.00 79.62 86 GLN A O 1
ATOM 702 N N . ARG A 1 87 ? 14.282 -8.185 -8.912 1.00 79.19 87 ARG A N 1
ATOM 703 C CA . ARG A 1 87 ? 14.118 -8.888 -7.622 1.00 79.19 87 ARG A CA 1
ATOM 704 C C . ARG A 1 87 ? 13.568 -7.986 -6.522 1.00 79.19 87 ARG A C 1
ATOM 706 O O . ARG A 1 87 ? 12.624 -8.358 -5.833 1.00 79.19 87 ARG A O 1
ATOM 713 N N . ARG A 1 88 ? 14.116 -6.772 -6.394 1.00 76.19 88 ARG A N 1
ATOM 714 C CA . ARG A 1 88 ? 13.639 -5.797 -5.403 1.00 76.19 88 ARG A CA 1
ATOM 715 C C . ARG A 1 88 ? 12.173 -5.421 -5.629 1.00 76.19 88 ARG A C 1
ATOM 717 O O . ARG A 1 88 ? 11.440 -5.210 -4.669 1.00 76.19 88 ARG A O 1
ATOM 724 N N . TRP A 1 89 ? 11.751 -5.328 -6.888 1.00 79.06 89 TRP A N 1
ATOM 725 C CA . TRP A 1 89 ? 10.349 -5.094 -7.223 1.00 79.06 89 TRP A CA 1
ATOM 726 C C . TRP A 1 89 ? 9.481 -6.327 -6.978 1.00 79.06 89 TRP A C 1
ATOM 728 O O . TRP A 1 89 ? 8.394 -6.173 -6.436 1.00 79.06 89 TRP A O 1
ATOM 738 N N . MET A 1 90 ? 9.960 -7.535 -7.274 1.00 79.31 90 MET A N 1
ATOM 739 C CA . MET A 1 90 ? 9.231 -8.778 -6.996 1.00 79.31 90 MET A CA 1
ATOM 740 C C . MET A 1 90 ? 8.953 -8.967 -5.502 1.00 79.31 90 MET A C 1
ATOM 742 O O . MET A 1 90 ? 7.848 -9.356 -5.134 1.00 79.31 90 MET A O 1
ATOM 746 N N . GLU A 1 91 ? 9.891 -8.599 -4.623 1.00 75.00 91 GLU A N 1
ATOM 747 C CA . GLU A 1 91 ? 9.648 -8.584 -3.173 1.00 75.00 91 GLU A CA 1
ATOM 748 C C . GLU A 1 91 ? 8.499 -7.664 -2.749 1.00 75.00 91 GLU A C 1
ATOM 750 O O . GLU A 1 91 ? 7.861 -7.924 -1.732 1.00 75.00 91 GLU A O 1
ATOM 755 N N . LEU A 1 92 ? 8.257 -6.579 -3.486 1.00 77.31 92 LEU A N 1
ATOM 756 C CA . LEU A 1 92 ? 7.143 -5.669 -3.232 1.00 77.31 92 LEU A CA 1
ATOM 757 C C . LEU A 1 92 ? 5.858 -6.159 -3.897 1.00 77.31 92 LEU A C 1
ATOM 759 O O . LEU A 1 92 ? 4.785 -6.010 -3.327 1.00 77.31 92 LEU A O 1
ATOM 763 N N . LEU A 1 93 ? 5.959 -6.699 -5.109 1.00 79.06 93 LEU A N 1
ATOM 764 C CA . LEU A 1 93 ? 4.806 -7.102 -5.899 1.00 79.06 93 LEU A CA 1
ATOM 765 C C . LEU A 1 93 ? 4.155 -8.367 -5.339 1.00 79.06 93 LEU A C 1
ATOM 767 O O . LEU A 1 93 ? 2.935 -8.414 -5.333 1.00 79.06 93 LEU A O 1
ATOM 771 N N . LYS A 1 94 ? 4.915 -9.307 -4.747 1.00 76.12 94 LYS A N 1
ATOM 772 C CA . LYS A 1 94 ? 4.398 -10.546 -4.108 1.00 76.12 94 LYS A CA 1
ATOM 773 C C . LYS A 1 94 ? 3.282 -10.336 -3.074 1.00 76.12 94 LYS A C 1
ATOM 775 O O . LYS A 1 94 ? 2.620 -11.276 -2.655 1.00 76.12 94 LYS A O 1
ATOM 780 N N . ASP A 1 95 ? 3.166 -9.110 -2.590 1.00 75.62 95 ASP A N 1
ATOM 781 C CA . ASP A 1 95 ? 2.219 -8.665 -1.581 1.00 75.62 95 ASP A CA 1
ATOM 782 C C . ASP A 1 95 ? 0.861 -8.237 -2.174 1.00 75.62 95 ASP A C 1
ATOM 784 O O . ASP A 1 95 ? -0.094 -8.009 -1.425 1.00 75.62 95 ASP A O 1
ATOM 788 N N . TYR A 1 96 ? 0.784 -8.100 -3.496 1.00 78.12 96 TYR A N 1
ATOM 789 C CA . TYR A 1 96 ? -0.409 -7.758 -4.257 1.00 78.12 96 TYR A CA 1
ATOM 790 C C . TYR A 1 96 ? -0.940 -9.003 -4.965 1.00 78.12 96 TYR A C 1
ATOM 792 O O . TYR A 1 96 ? -0.179 -9.896 -5.324 1.00 78.12 96 TYR A O 1
ATOM 800 N N . ASP A 1 97 ? -2.251 -9.038 -5.172 1.00 81.69 97 ASP A N 1
ATOM 801 C CA . ASP A 1 97 ? -2.888 -10.039 -6.020 1.00 81.69 97 ASP A CA 1
ATOM 802 C C . ASP A 1 97 ? -2.884 -9.511 -7.460 1.00 81.69 97 ASP A C 1
ATOM 804 O O . ASP A 1 97 ? -3.538 -8.507 -7.759 1.00 81.69 97 ASP A O 1
ATOM 808 N N . PHE A 1 98 ? -2.041 -10.087 -8.315 1.00 80.56 98 PHE A N 1
ATOM 809 C CA . PHE A 1 98 ? -1.887 -9.673 -9.707 1.00 80.56 98 PHE A CA 1
ATOM 810 C C . PHE A 1 98 ? -1.431 -10.844 -10.574 1.00 80.56 98 PHE A C 1
ATOM 812 O O . PHE A 1 98 ? -0.692 -11.722 -10.132 1.00 80.56 98 PHE A O 1
ATOM 819 N N . GLU A 1 99 ? -1.814 -10.798 -11.845 1.00 86.19 99 GLU A N 1
ATOM 820 C CA . GLU A 1 99 ? -1.324 -11.710 -12.871 1.00 86.19 99 GLU A CA 1
ATOM 821 C C . GLU A 1 99 ? -0.451 -10.936 -13.858 1.00 86.19 99 GLU A C 1
ATOM 823 O O . GLU A 1 99 ? -0.838 -9.877 -14.367 1.00 86.19 99 GLU A O 1
ATOM 828 N N . LEU A 1 100 ? 0.751 -11.450 -14.126 1.00 82.75 100 LEU A N 1
ATOM 829 C CA . LEU A 1 100 ? 1.655 -10.842 -15.093 1.00 82.75 100 LEU A CA 1
ATOM 830 C C . LEU A 1 100 ? 1.299 -11.318 -16.505 1.00 82.75 100 LEU A C 1
ATOM 832 O O . LEU A 1 100 ? 1.664 -12.417 -16.910 1.00 82.75 100 LEU A O 1
ATOM 836 N N . ASN A 1 101 ? 0.635 -10.454 -17.268 1.00 86.88 101 ASN A N 1
ATOM 837 C CA . ASN A 1 101 ? 0.275 -10.715 -18.658 1.00 86.88 101 ASN A CA 1
ATOM 838 C C . ASN A 1 101 ? 1.131 -9.860 -19.601 1.00 86.88 101 ASN A C 1
ATOM 840 O O . ASN A 1 101 ? 1.187 -8.635 -19.467 1.00 86.88 101 ASN A O 1
ATOM 844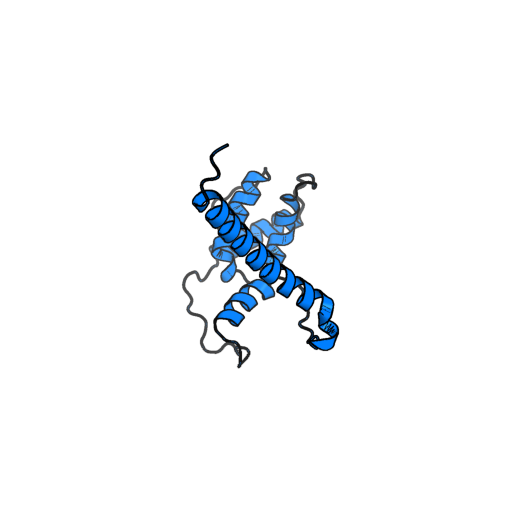 N N . TYR A 1 102 ? 1.809 -10.495 -20.563 1.00 86.75 102 TYR A N 1
ATOM 845 C CA . TYR A 1 102 ? 2.556 -9.767 -21.590 1.00 86.75 102 TYR A CA 1
ATOM 846 C C . TYR A 1 102 ? 1.594 -8.981 -22.484 1.00 86.75 102 TYR A C 1
ATOM 848 O O . TYR A 1 102 ? 0.702 -9.558 -23.103 1.00 86.75 102 TYR A O 1
ATOM 856 N N . HIS A 1 103 ? 1.821 -7.671 -22.596 1.00 86.44 103 HIS A N 1
ATOM 857 C CA . HIS A 1 103 ? 1.047 -6.793 -23.468 1.00 86.44 103 HIS A CA 1
ATOM 858 C C . HIS A 1 103 ? 1.932 -6.244 -24.598 1.00 86.44 103 HIS A C 1
ATOM 860 O O . HIS A 1 103 ? 2.884 -5.506 -24.320 1.00 86.44 103 HIS A O 1
ATOM 866 N N . PRO A 1 104 ? 1.664 -6.580 -25.875 1.00 92.19 104 PRO A N 1
ATOM 867 C CA . PRO A 1 104 ? 2.474 -6.117 -26.997 1.00 92.19 104 PRO A CA 1
ATOM 868 C C . PRO A 1 104 ? 2.501 -4.588 -27.115 1.00 92.19 104 PRO A C 1
ATOM 870 O O . PRO A 1 104 ? 1.473 -3.923 -26.993 1.00 92.19 104 PRO A O 1
ATOM 873 N N . GLY A 1 105 ? 3.656 -4.019 -27.474 1.00 85.94 105 GLY A N 1
ATOM 874 C CA . GLY A 1 105 ? 3.840 -2.562 -27.568 1.00 85.94 105 GLY A CA 1
ATOM 875 C C . GLY A 1 105 ? 2.851 -1.849 -28.501 1.00 85.94 105 GLY A C 1
ATOM 876 O O . GLY A 1 105 ? 2.398 -0.754 -28.184 1.00 85.94 105 GLY A O 1
ATOM 877 N N . LYS A 1 106 ? 2.424 -2.495 -29.599 1.00 88.81 106 LYS A N 1
ATOM 878 C CA . LYS A 1 106 ? 1.397 -1.951 -30.513 1.00 88.81 106 LYS A CA 1
ATOM 879 C C . LYS A 1 106 ? 0.029 -1.760 -29.849 1.00 88.81 106 LYS A C 1
ATOM 881 O O . LYS A 1 106 ? -0.734 -0.912 -30.289 1.00 88.81 106 LYS A O 1
ATOM 886 N N . ALA A 1 107 ? -0.280 -2.536 -28.811 1.00 88.00 107 ALA A N 1
ATOM 887 C CA . ALA A 1 107 ? -1.511 -2.423 -28.035 1.00 88.00 107 ALA A CA 1
ATOM 888 C C . ALA A 1 107 ? -1.338 -1.538 -26.785 1.00 88.00 107 ALA A C 1
ATOM 890 O O . ALA A 1 107 ? -2.313 -1.253 -26.092 1.00 88.00 107 ALA A O 1
ATOM 891 N N . ASN A 1 108 ? -0.115 -1.080 -26.493 1.00 88.81 108 ASN A N 1
ATOM 892 C CA . ASN A 1 108 ? 0.219 -0.292 -25.306 1.00 88.81 108 ASN A CA 1
ATOM 893 C C . ASN A 1 108 ? 0.242 1.228 -25.575 1.00 88.81 108 ASN A C 1
ATOM 895 O O . ASN A 1 108 ? 0.938 1.978 -24.893 1.00 88.81 108 ASN A O 1
ATOM 899 N N . VAL A 1 109 ? -0.504 1.686 -26.589 1.00 88.88 109 VAL A N 1
ATOM 900 C CA . VAL A 1 109 ? -0.451 3.064 -27.115 1.00 88.88 109 VAL A CA 1
ATOM 901 C C . VAL A 1 109 ? -0.765 4.131 -26.069 1.00 88.88 109 VAL A C 1
ATOM 903 O O . VAL A 1 109 ? -0.133 5.182 -26.066 1.00 88.88 109 VAL A O 1
ATOM 906 N N . VAL A 1 110 ? -1.698 3.862 -25.149 1.00 86.81 110 VAL A N 1
ATOM 907 C CA . VAL A 1 110 ? -2.089 4.825 -24.107 1.00 86.81 110 VAL A CA 1
ATOM 908 C C . VAL A 1 110 ? -0.961 5.015 -23.094 1.00 86.81 110 VAL A C 1
ATOM 910 O O . VAL A 1 110 ? -0.575 6.147 -22.808 1.00 86.81 110 VAL A O 1
ATOM 913 N N . ALA A 1 111 ? -0.392 3.921 -22.578 1.00 85.38 111 ALA A N 1
ATOM 914 C CA . ALA A 1 111 ? 0.718 4.002 -21.635 1.00 85.38 111 ALA A CA 1
ATOM 915 C C . ALA A 1 111 ? 1.986 4.575 -22.295 1.00 85.38 111 ALA A C 1
ATOM 917 O O . ALA A 1 111 ? 2.671 5.387 -21.674 1.00 85.38 111 ALA A O 1
ATOM 918 N N . ASP A 1 112 ? 2.274 4.218 -23.556 1.00 87.06 112 ASP A N 1
ATOM 919 C CA . ASP A 1 112 ? 3.395 4.784 -24.323 1.00 87.06 112 ASP A CA 1
ATOM 920 C C . ASP A 1 112 ? 3.227 6.303 -24.511 1.00 87.06 112 ASP A C 1
ATOM 922 O O . ASP A 1 112 ? 4.136 7.059 -24.158 1.00 87.06 112 ASP A O 1
ATOM 926 N N . ALA A 1 113 ? 2.050 6.772 -24.942 1.00 86.94 113 ALA A N 1
ATOM 927 C CA . ALA A 1 113 ? 1.764 8.200 -25.099 1.00 86.94 113 ALA A CA 1
ATOM 928 C C . ALA A 1 113 ? 1.929 8.977 -23.780 1.00 86.94 113 ALA A C 1
ATOM 930 O O . ALA A 1 113 ? 2.596 10.013 -23.750 1.00 86.94 113 ALA A O 1
ATOM 931 N N . LEU A 1 114 ? 1.392 8.455 -22.672 1.00 82.94 114 LEU A N 1
ATOM 932 C CA . LEU A 1 114 ? 1.523 9.078 -21.349 1.00 82.94 114 LEU A CA 1
ATOM 933 C C . LEU A 1 114 ? 2.973 9.102 -20.854 1.00 82.94 114 LEU A C 1
ATOM 935 O O . LEU A 1 114 ? 3.423 10.114 -20.315 1.00 82.94 114 LEU A O 1
ATOM 939 N N . SER A 1 115 ? 3.727 8.023 -21.074 1.00 83.88 115 SER A N 1
ATOM 940 C CA . SER A 1 115 ? 5.139 7.952 -20.677 1.00 83.88 115 SER A CA 1
ATOM 941 C C . SER A 1 115 ? 6.005 8.985 -21.407 1.00 83.88 115 SER A C 1
ATOM 943 O O . SER A 1 115 ? 6.962 9.512 -20.842 1.00 83.88 115 SER A O 1
ATOM 945 N N . ARG A 1 116 ? 5.637 9.329 -22.646 1.00 81.06 116 ARG A N 1
ATOM 946 C CA . ARG A 1 116 ? 6.320 10.343 -23.459 1.00 81.06 116 ARG A CA 1
ATOM 947 C C . ARG A 1 116 ? 5.861 11.758 -23.130 1.00 81.06 116 ARG A C 1
ATOM 949 O O . ARG A 1 116 ? 6.665 12.684 -23.254 1.00 81.06 116 ARG A O 1
ATOM 956 N N . MET A 1 117 ? 4.622 11.929 -22.671 1.00 79.00 117 MET A N 1
ATOM 957 C CA . MET A 1 117 ? 4.066 13.229 -22.292 1.00 79.00 117 MET A CA 1
ATOM 958 C C . MET A 1 117 ? 4.901 13.905 -21.197 1.00 79.00 117 MET A C 1
ATOM 960 O O . MET A 1 117 ? 5.260 15.070 -21.336 1.00 79.00 117 MET A O 1
ATOM 964 N N . SER A 1 118 ? 5.293 13.172 -20.149 1.00 73.50 118 SER A N 1
ATOM 965 C CA . SER A 1 118 ? 6.122 13.717 -19.060 1.00 73.50 118 SER A CA 1
ATOM 966 C C . SER A 1 118 ? 7.486 14.211 -19.556 1.00 73.50 118 SER A C 1
ATOM 968 O O . SER A 1 118 ? 7.937 15.287 -19.169 1.00 73.50 118 SER A O 1
ATOM 970 N N . SER A 1 119 ? 8.108 13.476 -20.483 1.00 73.38 119 SER A N 1
ATOM 971 C CA . SER A 1 119 ? 9.374 13.872 -21.110 1.00 73.38 119 SER A CA 1
ATOM 972 C C . SER A 1 119 ? 9.234 15.126 -21.978 1.00 73.38 119 SER A C 1
ATOM 974 O O . SER A 1 119 ? 10.148 15.947 -22.048 1.00 73.38 119 SER A O 1
ATOM 976 N N . TYR A 1 120 ? 8.085 15.289 -22.638 1.00 73.69 120 TYR A N 1
ATOM 977 C CA . TYR A 1 120 ? 7.799 16.451 -23.469 1.00 73.69 120 TYR A CA 1
ATOM 978 C C . TYR A 1 120 ? 7.532 17.691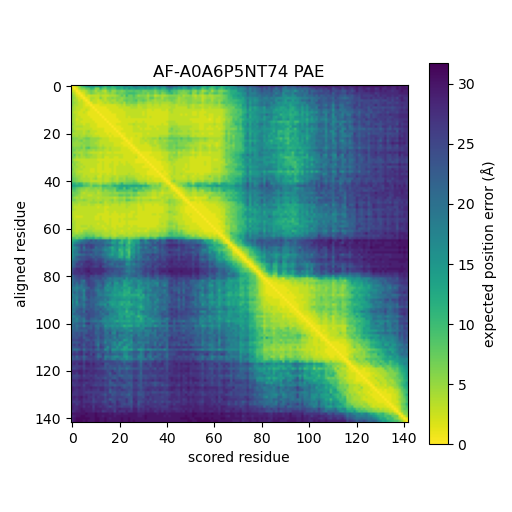 -22.614 1.00 73.69 120 TYR A C 1
ATOM 980 O O . TYR A 1 120 ? 8.134 18.731 -22.867 1.00 73.69 120 TYR A O 1
ATOM 988 N N . VAL A 1 121 ? 6.722 17.557 -21.560 1.00 73.88 121 VAL A N 1
ATOM 989 C CA . VAL A 1 121 ? 6.442 18.630 -20.594 1.00 73.88 121 VAL A CA 1
ATOM 990 C C . VAL A 1 121 ? 7.724 19.083 -19.891 1.00 73.88 121 VAL A C 1
ATOM 992 O O . VAL A 1 121 ? 7.994 20.279 -19.852 1.00 73.88 121 VAL A O 1
ATOM 995 N N . ALA A 1 122 ? 8.580 18.157 -19.447 1.00 75.19 122 ALA A N 1
ATOM 996 C CA . ALA A 1 122 ? 9.881 18.503 -18.867 1.00 75.19 122 ALA A CA 1
ATOM 997 C C . ALA A 1 122 ? 10.767 19.292 -19.850 1.00 75.19 122 ALA A C 1
ATOM 999 O O . ALA A 1 122 ? 11.412 20.269 -19.478 1.00 75.19 122 ALA A O 1
ATOM 1000 N N . ARG A 1 123 ? 10.756 18.919 -21.137 1.00 77.25 123 ARG A N 1
ATOM 1001 C CA . ARG A 1 123 ? 11.495 19.632 -22.192 1.00 77.25 123 ARG A CA 1
ATOM 1002 C C . ARG A 1 123 ? 10.871 20.985 -22.558 1.00 77.25 123 ARG A C 1
ATOM 1004 O O . ARG A 1 123 ? 11.566 21.851 -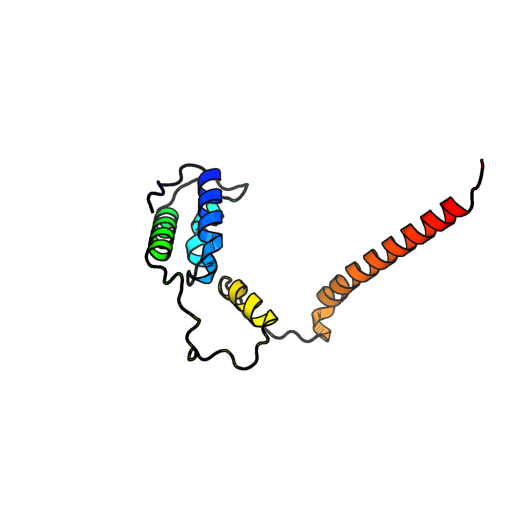23.083 1.00 77.25 123 A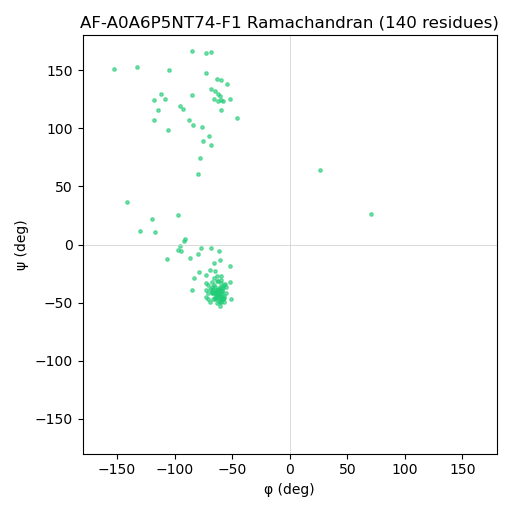RG A O 1
ATOM 1011 N N . MET A 1 124 ? 9.568 21.170 -22.357 1.00 76.50 124 MET A N 1
ATOM 1012 C CA . MET A 1 124 ? 8.924 22.479 -22.500 1.00 76.50 124 MET A CA 1
ATOM 1013 C C . MET A 1 124 ? 9.325 23.407 -21.357 1.00 76.50 124 MET A C 1
ATOM 1015 O O . MET A 1 124 ? 9.755 24.517 -21.635 1.00 76.50 124 MET A O 1
ATOM 1019 N N . MET A 1 125 ? 9.284 22.922 -20.114 1.00 79.06 125 MET A N 1
ATOM 1020 C CA . MET A 1 125 ? 9.664 23.703 -18.931 1.00 79.06 125 MET A CA 1
ATOM 1021 C C . MET A 1 125 ? 11.120 24.177 -18.984 1.00 79.06 125 MET A C 1
ATOM 1023 O O . MET A 1 125 ? 11.396 25.338 -18.711 1.00 79.06 125 MET A O 1
ATOM 1027 N N . LEU A 1 126 ? 12.048 23.316 -19.418 1.00 79.00 126 LEU A N 1
ATOM 1028 C CA . LEU A 1 126 ? 13.452 23.710 -19.589 1.00 79.00 126 LEU A CA 1
ATOM 1029 C C . LEU A 1 126 ? 13.628 24.805 -20.654 1.00 79.00 126 LEU A C 1
ATOM 1031 O O . LEU A 1 126 ? 14.396 25.739 -20.454 1.00 79.00 126 LEU A O 1
ATOM 1035 N N . ARG A 1 127 ? 12.886 24.728 -21.767 1.00 77.31 127 ARG A N 1
ATOM 1036 C CA . ARG A 1 127 ? 12.928 25.762 -22.815 1.00 77.31 127 ARG A CA 1
ATOM 1037 C C . ARG A 1 127 ? 12.270 27.068 -22.387 1.00 77.31 127 ARG A C 1
ATOM 1039 O O . ARG A 1 127 ? 12.725 28.128 -22.796 1.00 77.31 127 ARG A O 1
ATOM 1046 N N . GLU A 1 128 ? 11.210 27.007 -21.589 1.00 80.31 128 GLU A N 1
ATOM 1047 C CA . GLU A 1 128 ? 10.583 28.191 -20.999 1.00 80.31 128 GLU A CA 1
ATOM 1048 C C . GLU A 1 128 ? 11.555 28.906 -20.053 1.00 80.31 128 GLU A C 1
ATOM 1050 O O . GLU A 1 128 ? 11.709 30.119 -20.139 1.00 80.31 128 GLU A O 1
ATOM 1055 N N . GLU A 1 129 ? 12.291 28.160 -19.229 1.00 79.94 129 GLU A N 1
ATOM 1056 C CA . GLU A 1 129 ? 13.323 28.718 -18.353 1.00 79.94 129 GLU A CA 1
ATOM 1057 C C . GLU A 1 129 ? 14.488 29.345 -19.145 1.00 79.94 129 GLU A C 1
ATOM 1059 O O . GLU A 1 129 ? 14.969 30.424 -18.797 1.00 79.94 129 GLU A O 1
ATOM 1064 N N . GLU A 1 130 ? 14.925 28.708 -20.236 1.00 83.25 130 GLU A N 1
ATOM 1065 C CA . GLU A 1 130 ? 15.926 29.270 -21.155 1.00 83.25 130 GLU A CA 1
ATOM 1066 C C . GLU A 1 130 ? 15.433 30.560 -21.827 1.00 83.25 130 GLU A C 1
ATOM 1068 O O . GLU A 1 130 ? 16.183 31.534 -21.913 1.00 83.25 130 GLU A O 1
ATOM 1073 N N . LEU A 1 131 ? 14.170 30.594 -22.266 1.00 77.69 131 LEU A N 1
ATOM 1074 C CA . LEU A 1 131 ? 13.553 31.782 -22.855 1.00 77.69 131 LEU A CA 1
ATOM 1075 C C . LEU A 1 131 ? 13.428 32.913 -21.832 1.00 77.69 131 LEU A C 1
ATOM 1077 O O . LEU A 1 131 ? 13.791 34.042 -22.147 1.00 77.69 131 LEU A O 1
ATOM 1081 N N . LEU A 1 132 ? 12.979 32.628 -20.607 1.00 76.88 132 LEU A N 1
ATOM 1082 C CA . LEU A 1 132 ? 12.881 33.621 -19.532 1.00 76.88 132 LEU A CA 1
ATOM 1083 C C . LEU A 1 132 ? 14.252 34.223 -19.196 1.00 76.88 132 LEU A C 1
ATOM 1085 O O . LEU A 1 132 ? 14.376 35.444 -19.123 1.00 76.88 132 LEU A O 1
ATOM 1089 N N . LYS A 1 133 ? 15.304 33.397 -19.112 1.00 81.75 133 LYS A N 1
ATOM 1090 C CA . LYS A 1 133 ? 16.687 33.874 -18.930 1.00 81.75 133 LYS A CA 1
ATOM 1091 C C . LYS A 1 133 ? 17.168 34.725 -20.106 1.00 81.75 133 LYS A C 1
ATOM 1093 O O . LYS A 1 133 ? 17.851 35.728 -19.901 1.00 81.75 133 LYS A O 1
ATOM 1098 N N . ALA A 1 134 ? 16.809 34.356 -21.337 1.00 79.62 134 ALA A N 1
ATOM 1099 C CA . ALA A 1 134 ? 17.127 35.153 -22.517 1.00 79.62 134 ALA A CA 1
ATOM 1100 C C . ALA A 1 134 ? 16.420 36.521 -22.479 1.00 79.62 134 ALA A C 1
ATOM 1102 O O . ALA A 1 134 ? 17.063 37.537 -22.742 1.00 79.62 134 ALA A O 1
ATOM 1103 N N . PHE A 1 135 ? 15.146 36.573 -22.076 1.00 75.25 135 PHE A N 1
ATOM 1104 C CA . PHE A 1 135 ? 14.401 37.825 -21.904 1.00 75.25 135 PHE A CA 1
ATOM 1105 C C . PHE A 1 135 ? 14.973 38.710 -20.786 1.00 75.25 135 PHE A C 1
ATOM 1107 O O . PHE A 1 135 ? 15.119 39.912 -20.994 1.00 75.25 135 PHE A O 1
ATOM 1114 N N . GLU A 1 136 ? 15.372 38.140 -19.646 1.00 75.69 136 GLU A N 1
ATOM 1115 C CA . GLU A 1 136 ? 16.057 38.880 -18.570 1.00 75.69 136 GLU A CA 1
ATOM 1116 C C . GLU A 1 136 ? 17.402 39.462 -19.035 1.00 75.69 136 GLU A C 1
ATOM 1118 O O . GLU A 1 136 ? 17.744 40.603 -18.717 1.00 75.69 136 GLU A O 1
ATOM 1123 N N . SER A 1 137 ? 18.159 38.703 -19.835 1.00 73.69 137 SER A N 1
ATOM 1124 C CA . SER A 1 137 ? 19.446 39.151 -20.385 1.00 73.69 137 SER A CA 1
ATOM 1125 C C . SER A 1 137 ? 19.314 40.265 -21.427 1.00 73.69 137 SER A C 1
ATOM 1127 O O . SER A 1 137 ? 20.258 41.024 -21.642 1.00 73.69 137 SER A O 1
ATOM 1129 N N . LEU A 1 138 ? 18.136 40.386 -22.043 1.00 75.75 138 LEU A N 1
ATOM 1130 C CA . LEU A 1 138 ? 17.837 41.374 -23.073 1.00 75.75 138 LEU A CA 1
ATOM 1131 C C . LEU A 1 138 ? 17.580 42.778 -22.515 1.00 75.75 138 LEU A C 1
ATOM 1133 O O . LEU A 1 138 ? 17.394 43.674 -23.333 1.00 75.75 138 LEU A O 1
ATOM 1137 N N . LYS A 1 139 ? 17.594 42.967 -21.176 1.00 67.38 139 LYS A N 1
ATOM 1138 C CA . LYS A 1 139 ? 17.418 44.252 -20.463 1.00 67.38 139 LYS A CA 1
ATOM 1139 C C . LYS A 1 139 ? 16.600 45.256 -21.277 1.00 67.38 139 LYS A C 1
ATOM 1141 O O . LYS A 1 139 ? 17.107 46.293 -21.703 1.00 67.38 139 LYS A O 1
ATOM 1146 N N . ILE A 1 140 ? 15.339 44.921 -21.534 1.00 62.88 140 ILE A N 1
ATOM 1147 C CA . ILE A 1 140 ? 14.400 45.908 -22.052 1.00 62.88 140 ILE A CA 1
ATOM 1148 C C . ILE A 1 140 ? 14.058 46.792 -20.853 1.00 62.88 140 ILE A C 1
ATOM 1150 O O . ILE A 1 140 ? 13.162 46.469 -20.076 1.00 62.88 140 ILE A O 1
ATOM 1154 N N . ASP A 1 141 ? 14.853 47.847 -20.662 1.00 53.06 141 ASP A N 1
ATOM 1155 C CA . ASP A 1 141 ? 14.458 48.989 -19.841 1.00 53.06 141 ASP A CA 1
ATOM 1156 C C . ASP A 1 141 ? 13.184 49.560 -20.475 1.00 53.06 141 ASP A C 1
ATOM 1158 O O . ASP A 1 141 ? 13.191 49.995 -21.631 1.00 53.06 141 ASP A O 1
ATOM 1162 N N . VAL A 1 142 ? 12.083 49.485 -19.727 1.00 50.81 142 VAL A N 1
ATOM 1163 C CA . VAL A 1 142 ? 10.903 50.327 -19.948 1.00 50.81 142 VAL A CA 1
ATOM 1164 C C . VAL A 1 142 ? 11.129 51.641 -19.221 1.00 50.81 142 VAL A C 1
ATOM 1166 O O . VAL A 1 142 ? 11.539 51.579 -18.040 1.00 50.81 142 VAL A O 1
#

Radius of gyration: 24.19 Å; Cα contacts (8 Å, |Δi|>4): 54; chains: 1; bounding box: 36×74×56 Å

pLDDT: mean 79.04, std 10.59, range [50.81, 92.19]

Sequence (142 aa):
MDWGRPTSVTEIRSFLGLVGYYRKFIKGFSQIALPLKKLTRKDVPFVWTSECEESFQALKQKLTTAPVLVLPEPNEPLEKDLNMRQRRWMELLKDYDFELNYHPGKANVVADALSRMSSYVARMMLREEELLKAFESLKIDV

Organism: Arachis duranensis (NCBI:txid130453)

Secondary structure (DSSP, 8-state):
--PPPP-SHHHHHHHHHHHHHTGGGSTTHHHHHHHHHHTTSTTS-----HHHHHHHHHHHHHHHT--TTPPPPTTS---TT--HHHHHHHHHHTTS--------GGG-HHHHHHHHHHHHHHHHHHHHHHHHHHHHHT----

Nearest PDB structures (foldseek):
  8ygj-assembly1_E  TM=8.599E-01  e=1.487E-03  Moloney murine leukemia virus
  8wut-assembly1_E  TM=8.497E-01  e=4.335E-03  Moloney murine leukemia virus

Solvent-accessible surface area (backbone atoms only — not comparable to full-atom values): 8931 Å² total; p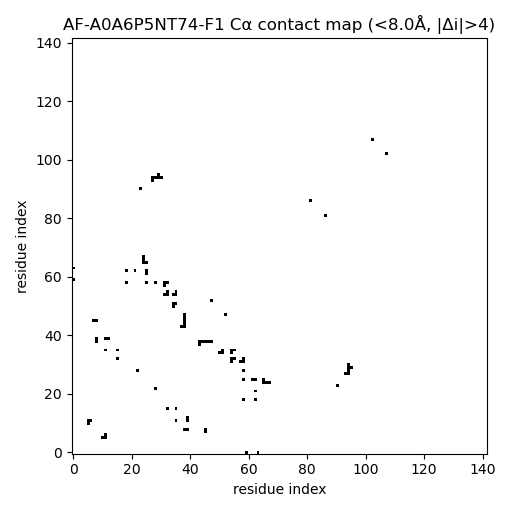er-residue (Å²): 131,97,72,73,85,70,89,46,57,67,50,46,51,52,50,52,52,58,50,56,73,52,36,91,78,36,88,59,40,47,65,48,43,43,54,57,54,53,45,62,41,96,89,45,79,83,71,89,48,73,66,36,53,53,30,51,51,52,51,52,49,52,63,75,70,48,74,90,80,66,74,82,67,92,77,63,89,62,75,89,80,67,51,77,71,53,48,61,47,47,71,59,48,74,49,54,94,81,81,94,73,92,74,58,71,88,79,38,52,68,62,53,52,55,64,47,45,58,57,50,52,55,56,47,54,54,50,50,52,51,48,51,52,50,55,64,72,59,64,78,80,126

Mean predicted aligned error: 15.44 Å

Foldseek 3Di:
DPDDDDPDLVSLVVVCVVLVVVLLQPVLLLVLCVVSVQCNDPPDPNDCDPSNVVSVVSSVCSVVVTPSDDDPDPPDPPPPDDDPVRVVVCSVCSNDDDDDDDDDPVRCVVVVVVVVVVVVVVVVVVVVVVVVVVVVVVPPDD